Protein AF-W2R0C9-F1 (afdb_monomer)

Sequence (127 aa):
MIVKNVAAPPKCVVCLKVITGVVLEGPQCSHTVDYECLVTYNAQYLRNIRSRDLQCPACSQPFPVPDELTFSDEENDEGSEENAFEYEEPDEESESEDTQDDGDNSVDEYHASDFNSSTDSDEDYAP

Nearest PDB structures (foldseek):
  6lqf-assembly1_A  TM=7.747E-01  e=9.455E-01  Arabidopsis thaliana
  2yu4-assembly1_A  TM=5.667E-01  e=4.870E-01  Homo sapiens
  9esi-assembly1_U  TM=4.694E-01  e=1.607E+00  Schizosaccharomyces pombe
  8ssr-assembly1_A  TM=2.522E-01  e=1.408E+00  Homo sapiens

Secondary structure (DSSP, 8-state):
---PPPPPPPB-TTT-SBP-S-EEEETTEEEEEEHHHHHHHIIIII---SGGG-B-TTT--B-PPPGGGS-------------S---------------------------GGGG------------

Radius of gyration: 30.1 Å; Cα contacts (8 Å, |Δi|>4): 108; chains: 1; bounding box: 79×65×61 Å

InterPro domains:
  IPR001841 Zinc finger, RING-type [PS50089] (12-60)
  IPR013083 Zinc finger, RING/FYVE/PHD-type [G3DSA:3.30.40.10] (4-116)

pLDDT: mean 70.21, std 16.83, range [39.56, 91.25]

Mean predicted aligned error: 19.82 Å

Structure (mmCIF, N/CA/C/O backbone):
data_AF-W2R0C9-F1
#
_entry.id   AF-W2R0C9-F1
#
loop_
_atom_site.group_PDB
_atom_site.id
_atom_site.type_symbol
_atom_site.label_atom_id
_atom_site.label_alt_id
_atom_site.label_comp_id
_atom_site.label_asym_id
_atom_site.label_entity_id
_atom_site.label_seq_id
_atom_site.pdbx_PDB_ins_code
_atom_site.Cartn_x
_atom_site.Cartn_y
_atom_site.Cartn_z
_atom_site.occupancy
_atom_site.B_iso_or_equiv
_atom_site.auth_seq_id
_atom_site.auth_comp_id
_atom_site.auth_asym_id
_atom_site.auth_atom_id
_atom_site.pdbx_PDB_model_num
ATOM 1 N N . MET A 1 1 ? -29.784 0.416 26.731 1.00 44.97 1 MET A N 1
ATOM 2 C CA . MET A 1 1 ? -28.431 0.653 26.184 1.00 44.97 1 MET A CA 1
ATOM 3 C C . MET A 1 1 ? -28.446 0.186 24.741 1.00 44.97 1 MET A C 1
ATOM 5 O O . MET A 1 1 ? -28.817 -0.956 24.512 1.00 44.97 1 MET A O 1
ATOM 9 N N . ILE A 1 2 ? -28.168 1.066 23.781 1.00 54.62 2 ILE A N 1
ATOM 10 C CA . ILE A 1 2 ? -28.160 0.706 22.358 1.00 54.62 2 ILE A CA 1
ATOM 11 C C . ILE A 1 2 ? -26.697 0.597 21.950 1.00 54.62 2 ILE A C 1
ATOM 13 O O . ILE A 1 2 ? -25.995 1.603 21.903 1.00 54.62 2 ILE A O 1
ATOM 17 N N . VAL A 1 3 ? -26.238 -0.626 21.708 1.00 65.81 3 VAL A N 1
ATOM 18 C CA . VAL A 1 3 ? -24.903 -0.882 21.166 1.00 65.81 3 VAL A CA 1
ATOM 19 C C . VAL A 1 3 ? -25.019 -0.765 19.652 1.00 65.81 3 VAL A C 1
ATOM 21 O O . VAL A 1 3 ? -25.718 -1.556 19.022 1.00 65.81 3 VAL A O 1
ATOM 24 N N . LYS A 1 4 ? -24.391 0.256 19.070 1.00 69.38 4 LYS A N 1
ATOM 25 C CA . LYS A 1 4 ? -24.248 0.380 17.616 1.00 69.38 4 LYS A CA 1
ATOM 26 C C . LYS A 1 4 ? -22.860 -0.111 17.240 1.00 69.38 4 LYS A C 1
ATOM 28 O O . LYS A 1 4 ? -21.881 0.311 17.848 1.00 69.38 4 LYS A O 1
ATOM 33 N N . ASN A 1 5 ? -22.792 -1.011 16.267 1.00 70.62 5 ASN A N 1
ATOM 34 C CA . ASN A 1 5 ? -21.520 -1.483 15.746 1.00 70.62 5 ASN A CA 1
ATOM 35 C C . ASN A 1 5 ? -20.938 -0.392 14.836 1.00 70.62 5 ASN A C 1
ATOM 37 O O . ASN A 1 5 ? -21.613 0.049 13.905 1.00 70.62 5 ASN A O 1
ATOM 41 N N . VAL A 1 6 ? -19.733 0.079 15.147 1.00 73.44 6 VAL A N 1
ATOM 42 C CA . VAL A 1 6 ? -19.000 1.046 14.323 1.00 73.44 6 VAL A CA 1
ATOM 43 C C . VAL A 1 6 ? -18.010 0.247 13.488 1.00 73.44 6 VAL A C 1
ATOM 45 O O . VAL A 1 6 ? -17.300 -0.599 14.032 1.00 73.44 6 VAL A O 1
ATOM 48 N N . ALA A 1 7 ? -17.985 0.479 12.175 1.00 76.44 7 ALA A N 1
ATOM 49 C CA . ALA A 1 7 ? -17.037 -0.194 11.296 1.00 76.44 7 ALA A CA 1
ATOM 50 C C . ALA A 1 7 ? -15.601 0.088 11.762 1.00 76.44 7 ALA A C 1
ATOM 52 O O . ALA A 1 7 ? -15.252 1.229 12.073 1.00 76.44 7 ALA A O 1
ATOM 53 N N . ALA A 1 8 ? -14.786 -0.965 11.846 1.00 77.62 8 ALA A N 1
ATOM 54 C CA . ALA A 1 8 ? -13.391 -0.825 12.231 1.00 77.62 8 ALA A CA 1
ATOM 55 C C . ALA A 1 8 ? -12.633 -0.008 11.166 1.00 77.62 8 ALA A C 1
ATOM 57 O O . ALA A 1 8 ? -12.898 -0.188 9.974 1.00 77.62 8 ALA A O 1
ATOM 58 N N . PRO A 1 9 ? -11.681 0.851 11.567 1.00 83.62 9 PRO A N 1
ATOM 59 C CA . PRO A 1 9 ? -10.845 1.576 10.620 1.00 83.62 9 PRO A CA 1
ATOM 60 C C . PRO A 1 9 ? -10.085 0.612 9.694 1.00 83.62 9 PRO A C 1
ATOM 62 O O . PRO A 1 9 ? -9.590 -0.417 10.177 1.00 83.62 9 PRO A O 1
ATOM 65 N N . PRO A 1 10 ? -9.953 0.931 8.394 1.00 86.06 10 PRO A N 1
ATOM 66 C CA . PRO A 1 10 ? -9.194 0.106 7.465 1.00 86.06 10 PRO A CA 1
ATOM 67 C C . PRO A 1 10 ? -7.715 0.061 7.866 1.00 86.06 10 PRO A C 1
ATOM 69 O O . PRO A 1 10 ? -7.140 1.040 8.351 1.00 86.06 10 PRO A O 1
ATOM 72 N N . LYS A 1 11 ? -7.094 -1.105 7.672 1.00 90.50 11 LYS A N 1
ATOM 73 C CA . LYS A 1 11 ? -5.676 -1.339 7.964 1.00 90.50 11 LYS A CA 1
ATOM 74 C C . LYS A 1 11 ? -4.912 -1.572 6.670 1.00 90.50 11 LYS A C 1
ATOM 76 O O . LYS A 1 11 ? -5.405 -2.250 5.773 1.00 90.50 11 LYS A O 1
ATOM 81 N N . CYS A 1 12 ? -3.702 -1.037 6.595 1.00 91.19 12 CYS A N 1
ATOM 82 C CA . CYS A 1 12 ? -2.815 -1.258 5.461 1.00 91.19 12 CYS A CA 1
ATOM 83 C C . CYS A 1 12 ? -2.286 -2.697 5.482 1.00 91.19 12 CYS A C 1
ATOM 85 O O . CYS A 1 12 ? -1.766 -3.150 6.501 1.00 91.19 12 CYS A O 1
ATOM 87 N N . VAL A 1 13 ? -2.365 -3.408 4.355 1.00 90.38 13 VAL A N 1
ATOM 88 C CA . VAL A 1 13 ? -1.858 -4.790 4.244 1.00 90.38 13 VAL A CA 1
ATOM 89 C C . VAL A 1 13 ? -0.329 -4.899 4.357 1.00 90.38 13 VAL A C 1
ATOM 91 O O . VAL A 1 13 ? 0.181 -5.959 4.698 1.00 90.38 13 VAL A O 1
ATOM 94 N N . VAL A 1 14 ? 0.402 -3.806 4.104 1.00 89.44 14 VAL A N 1
ATOM 95 C CA . VAL A 1 14 ? 1.875 -3.778 4.141 1.00 89.44 14 VAL A CA 1
ATOM 96 C C . VAL A 1 14 ? 2.388 -3.560 5.563 1.00 89.44 14 VAL A C 1
ATOM 98 O O . VAL A 1 14 ? 3.179 -4.351 6.065 1.00 89.44 14 VAL A O 1
ATOM 101 N N . CYS A 1 15 ? 1.936 -2.495 6.233 1.00 90.31 15 CYS A N 1
ATOM 102 C CA . CYS A 1 15 ? 2.439 -2.120 7.558 1.00 90.31 15 CYS A CA 1
ATOM 103 C C . CYS A 1 15 ? 1.544 -2.580 8.721 1.00 90.31 15 CYS A C 1
ATOM 105 O O . CYS A 1 15 ? 1.916 -2.398 9.879 1.00 90.31 15 CYS A O 1
ATOM 107 N N . LEU A 1 16 ? 0.364 -3.150 8.433 1.00 90.31 16 LEU A N 1
ATOM 108 C CA . LEU A 1 16 ? -0.644 -3.634 9.394 1.00 90.31 16 LEU A CA 1
ATOM 109 C C . LEU A 1 16 ? -1.175 -2.573 10.377 1.00 90.31 16 LEU A C 1
ATOM 111 O O . LEU A 1 16 ? -1.922 -2.893 11.309 1.00 90.31 16 LEU A O 1
ATOM 115 N N . LYS A 1 17 ? -0.831 -1.303 10.155 1.00 91.19 17 LYS A N 1
ATOM 116 C CA . LYS A 1 17 ? -1.323 -0.152 10.915 1.00 91.19 17 LYS A CA 1
ATOM 117 C C . LYS A 1 17 ? -2.634 0.360 10.322 1.00 91.19 17 LYS A C 1
ATOM 119 O O . LYS A 1 17 ? -2.954 0.105 9.161 1.00 91.19 17 LYS A O 1
ATOM 124 N N . VAL A 1 18 ? -3.402 1.067 11.150 1.00 89.88 18 VAL A N 1
ATOM 125 C CA . VAL A 1 18 ? -4.597 1.795 10.704 1.00 89.88 18 VAL A CA 1
ATOM 126 C C . VAL A 1 18 ? -4.166 2.905 9.751 1.00 89.88 18 VAL A C 1
ATOM 128 O O . VAL A 1 18 ? -3.207 3.616 10.044 1.00 89.88 18 VAL A O 1
ATOM 131 N N . ILE A 1 19 ? -4.865 3.038 8.627 1.00 87.44 19 ILE A N 1
ATOM 132 C CA . ILE A 1 19 ? -4.595 4.081 7.636 1.00 87.44 19 ILE A CA 1
ATOM 133 C C . ILE A 1 19 ? -5.172 5.397 8.161 1.00 87.44 19 ILE A C 1
ATOM 135 O O . ILE A 1 19 ? -6.364 5.474 8.461 1.00 87.44 19 ILE A O 1
ATOM 139 N N . THR A 1 20 ? -4.330 6.418 8.303 1.00 83.50 20 THR A N 1
ATOM 140 C CA . THR A 1 20 ? -4.726 7.753 8.789 1.00 83.50 20 THR A CA 1
ATOM 141 C C . THR A 1 20 ? -4.867 8.786 7.673 1.00 83.50 20 THR A C 1
ATOM 143 O O . THR A 1 20 ? -5.354 9.883 7.933 1.00 83.50 20 THR A O 1
ATOM 146 N N . GLY A 1 21 ? -4.433 8.451 6.456 1.00 79.88 21 GLY A N 1
ATOM 147 C CA . GLY A 1 21 ? -4.473 9.317 5.280 1.00 79.88 21 GLY A CA 1
ATOM 148 C C . GLY A 1 21 ? -5.375 8.767 4.177 1.00 79.88 21 GLY A C 1
ATOM 149 O O . GLY A 1 21 ? -6.508 8.350 4.424 1.00 79.88 21 GLY A O 1
ATOM 150 N N . VAL A 1 22 ? -4.859 8.773 2.948 1.00 80.81 22 VAL A N 1
ATOM 151 C CA . VAL A 1 22 ? -5.575 8.286 1.765 1.00 80.81 22 VAL A CA 1
ATOM 152 C C . VAL A 1 22 ? -5.643 6.761 1.790 1.00 80.81 22 VAL A C 1
ATOM 154 O O . VAL A 1 22 ? -4.629 6.070 1.690 1.00 80.81 22 VAL A O 1
ATOM 157 N N . VAL A 1 23 ? -6.861 6.236 1.912 1.00 87.00 23 VAL A N 1
ATOM 158 C CA . VAL A 1 23 ? -7.122 4.800 1.801 1.00 87.00 23 VAL A CA 1
ATOM 159 C C . VAL A 1 23 ? -7.260 4.453 0.333 1.00 87.00 23 VAL A C 1
ATOM 161 O O . VAL A 1 23 ? -8.155 4.954 -0.346 1.00 87.00 23 VAL A O 1
ATOM 164 N N . LEU A 1 24 ? -6.405 3.553 -0.134 1.00 86.75 24 LEU A N 1
ATOM 165 C CA . LEU A 1 24 ? -6.525 2.988 -1.461 1.00 86.75 24 LEU A CA 1
ATOM 166 C C . LEU A 1 24 ? -7.105 1.584 -1.371 1.00 86.75 24 LEU A C 1
ATOM 168 O O . LEU A 1 24 ? -6.569 0.727 -0.665 1.00 86.75 24 LEU A O 1
ATOM 172 N N . GLU A 1 25 ? -8.176 1.339 -2.116 1.00 88.44 25 GLU A N 1
ATOM 173 C CA . GLU A 1 25 ? -8.775 0.017 -2.276 1.00 88.44 25 GLU A CA 1
ATOM 174 C C . GLU A 1 25 ? -8.523 -0.492 -3.694 1.00 88.44 25 GLU A C 1
ATOM 176 O O . GLU A 1 25 ? -8.686 0.239 -4.672 1.00 88.44 25 GLU A O 1
ATOM 181 N N . GLY A 1 26 ? -8.082 -1.744 -3.807 1.00 84.69 26 GLY A N 1
ATOM 182 C CA . GLY A 1 26 ? -7.762 -2.319 -5.105 1.00 84.69 26 GLY A CA 1
ATOM 183 C C . GLY A 1 26 ? -9.024 -2.548 -5.941 1.00 84.69 26 GLY A C 1
ATOM 184 O O . GLY A 1 26 ? -9.964 -3.185 -5.471 1.00 84.69 26 GLY A O 1
ATOM 185 N N . PRO A 1 27 ? -9.056 -2.147 -7.221 1.00 83.44 27 PRO A N 1
ATOM 186 C CA . PRO A 1 27 ? -10.230 -2.390 -8.061 1.00 83.44 27 PRO A CA 1
ATOM 187 C C . PRO A 1 27 ? -10.450 -3.883 -8.340 1.00 83.44 27 PRO A C 1
ATOM 189 O O . PRO A 1 27 ? -11.574 -4.315 -8.573 1.00 83.44 27 PRO A O 1
ATOM 192 N N . GLN A 1 28 ? -9.371 -4.672 -8.318 1.00 84.88 28 GLN A N 1
ATOM 193 C CA . GLN A 1 28 ? -9.378 -6.119 -8.566 1.00 84.88 28 GLN A CA 1
ATOM 194 C C . GLN A 1 28 ? -9.157 -6.941 -7.289 1.00 84.88 28 GLN A C 1
ATOM 196 O O . GLN A 1 28 ? -9.093 -8.170 -7.335 1.00 84.88 28 GLN A O 1
ATOM 201 N N . CYS A 1 29 ? -9.009 -6.282 -6.137 1.00 85.25 29 CYS A N 1
ATOM 202 C CA . CYS A 1 29 ? -8.818 -6.950 -4.860 1.00 85.25 29 CYS A CA 1
ATOM 203 C C . CYS A 1 29 ? -9.355 -6.097 -3.710 1.00 85.25 29 CYS A C 1
ATOM 205 O O . CYS A 1 29 ? -9.001 -4.933 -3.594 1.00 85.25 29 CYS A O 1
ATOM 207 N N . SER A 1 30 ? -10.099 -6.694 -2.779 1.00 87.38 30 SER A N 1
ATOM 208 C CA . SER A 1 30 ? -10.629 -6.011 -1.58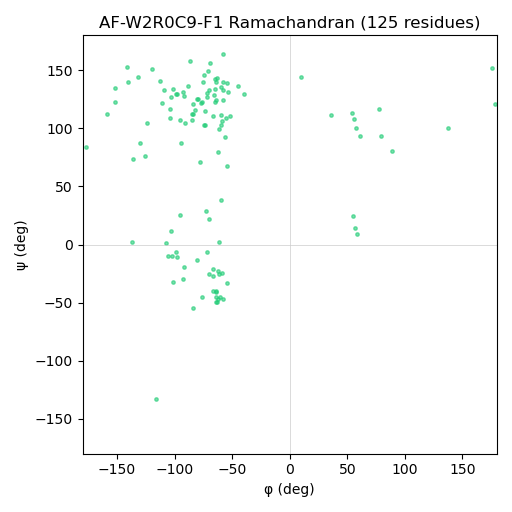6 1.00 87.38 30 SER A CA 1
ATOM 209 C C . SER A 1 30 ? -9.555 -5.685 -0.529 1.00 87.38 30 SER A C 1
ATOM 211 O O . SER A 1 30 ? -9.821 -5.717 0.673 1.00 87.38 30 SER A O 1
ATOM 213 N N . HIS A 1 31 ? -8.306 -5.476 -0.949 1.00 89.62 31 HIS A N 1
ATOM 214 C CA . HIS A 1 31 ? -7.197 -5.125 -0.076 1.00 89.62 31 HIS A CA 1
ATOM 215 C C . HIS A 1 31 ? -7.082 -3.612 0.014 1.00 89.62 31 HIS A C 1
ATOM 217 O O . HIS A 1 31 ? -6.961 -2.927 -1.003 1.00 89.62 31 HIS A O 1
ATOM 223 N N . THR A 1 32 ? -7.058 -3.120 1.248 1.00 89.75 32 THR A N 1
ATOM 224 C CA . THR A 1 32 ? -6.780 -1.722 1.548 1.00 89.75 32 THR A CA 1
ATOM 225 C C . THR A 1 32 ? -5.296 -1.525 1.808 1.00 89.75 32 THR A C 1
ATOM 227 O O . THR A 1 32 ? -4.674 -2.254 2.593 1.00 89.75 32 THR A O 1
ATOM 230 N N . VAL A 1 33 ? -4.720 -0.524 1.159 1.00 89.88 33 VAL A N 1
ATOM 231 C CA . VAL A 1 33 ? -3.310 -0.166 1.295 1.00 89.88 33 VAL A CA 1
ATOM 232 C C . VAL A 1 33 ? -3.213 1.337 1.508 1.00 89.88 33 VAL A C 1
ATOM 234 O O . VAL A 1 33 ? -4.008 2.110 0.979 1.00 89.88 33 VAL A O 1
ATOM 237 N N . ASP A 1 34 ? -2.254 1.738 2.328 1.00 90.19 34 ASP A N 1
ATOM 238 C CA . ASP A 1 34 ? -1.854 3.135 2.439 1.00 90.19 34 ASP A CA 1
ATOM 239 C C . ASP A 1 34 ? -1.023 3.537 1.207 1.00 90.19 34 ASP A C 1
ATOM 241 O O . ASP A 1 34 ? -0.205 2.738 0.740 1.00 90.19 34 ASP A O 1
ATOM 245 N N . TYR A 1 35 ? -1.231 4.743 0.672 1.00 87.56 35 TYR A N 1
ATOM 246 C CA . TYR A 1 35 ? -0.548 5.201 -0.546 1.00 87.56 35 TYR A CA 1
ATOM 247 C C . TYR A 1 35 ? 0.980 5.180 -0.419 1.00 87.56 35 TYR 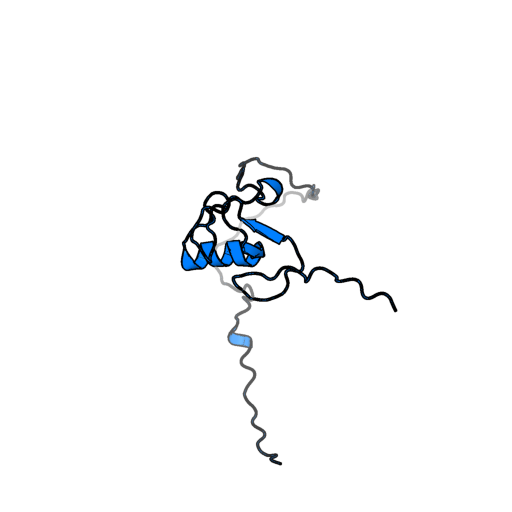A C 1
ATOM 249 O O . TYR A 1 35 ? 1.651 4.614 -1.283 1.00 87.56 35 TYR A O 1
ATOM 257 N N . GLU A 1 36 ? 1.539 5.704 0.673 1.00 88.12 36 GLU A N 1
ATOM 258 C CA . GLU A 1 36 ? 2.994 5.747 0.865 1.00 88.12 36 GLU A CA 1
ATOM 259 C C . GLU A 1 36 ? 3.573 4.337 0.958 1.00 88.12 36 GLU A C 1
ATOM 261 O O . GLU A 1 36 ? 4.616 4.032 0.372 1.00 88.12 36 GLU A O 1
ATOM 266 N N . CYS A 1 37 ? 2.863 3.443 1.650 1.00 90.44 37 CYS A N 1
ATOM 267 C CA . CYS A 1 37 ? 3.246 2.039 1.742 1.00 90.44 37 CYS A CA 1
ATOM 268 C C . CYS A 1 37 ? 3.201 1.345 0.375 1.00 90.44 37 CYS A C 1
ATOM 270 O O . CYS A 1 37 ? 4.090 0.550 0.070 1.00 90.44 37 CYS A O 1
ATOM 272 N N . LEU A 1 38 ? 2.182 1.628 -0.442 1.00 89.62 38 LEU A N 1
ATOM 273 C CA . LEU A 1 38 ? 2.033 1.057 -1.779 1.00 89.62 38 LEU A CA 1
ATOM 274 C C . LEU A 1 38 ? 3.182 1.495 -2.693 1.00 89.62 38 LEU A C 1
ATOM 276 O O . LEU A 1 38 ? 3.816 0.639 -3.314 1.00 89.62 38 LEU A O 1
ATOM 280 N N . VAL A 1 39 ? 3.469 2.797 -2.745 1.00 88.38 39 VAL A N 1
ATOM 281 C CA . VAL A 1 39 ? 4.545 3.372 -3.567 1.00 88.38 39 VAL A CA 1
ATOM 282 C C . VAL A 1 39 ? 5.902 2.850 -3.110 1.00 88.38 39 VAL A C 1
ATOM 284 O O . VAL A 1 39 ? 6.665 2.328 -3.919 1.00 88.38 39 VAL A O 1
ATOM 287 N N . THR A 1 40 ? 6.178 2.899 -1.805 1.00 90.56 40 THR A N 1
ATOM 288 C CA . THR A 1 40 ? 7.454 2.441 -1.237 1.00 90.56 40 THR A CA 1
ATOM 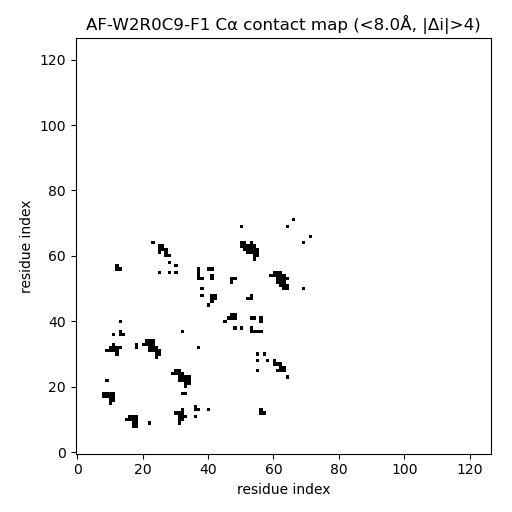289 C C . THR A 1 40 ? 7.684 0.957 -1.511 1.00 90.56 40 THR A C 1
ATOM 291 O O . THR A 1 40 ? 8.769 0.568 -1.940 1.00 90.56 40 THR A O 1
ATOM 294 N N . TYR A 1 41 ? 6.659 0.121 -1.318 1.00 91.25 41 TYR A N 1
ATOM 295 C CA . TYR A 1 41 ? 6.757 -1.311 -1.586 1.00 91.25 41 TYR A CA 1
ATOM 296 C C . TYR A 1 41 ? 7.034 -1.591 -3.069 1.00 91.25 41 TYR A C 1
ATOM 298 O O . TYR A 1 41 ? 7.928 -2.370 -3.401 1.00 91.25 41 TYR A O 1
ATOM 306 N N . ASN A 1 42 ? 6.299 -0.942 -3.973 1.00 90.88 42 ASN A N 1
ATOM 307 C CA . ASN A 1 42 ? 6.476 -1.137 -5.410 1.00 90.88 42 ASN A CA 1
ATOM 308 C C . ASN A 1 42 ? 7.838 -0.631 -5.899 1.00 90.88 42 ASN A C 1
ATOM 310 O O . ASN A 1 42 ? 8.494 -1.326 -6.675 1.00 90.88 42 ASN A O 1
ATOM 314 N N . ALA A 1 43 ? 8.310 0.511 -5.402 1.00 89.75 43 ALA A N 1
ATOM 315 C CA . ALA A 1 43 ? 9.625 1.040 -5.740 1.00 89.75 43 ALA A CA 1
ATOM 316 C C . ALA A 1 43 ? 10.755 0.117 -5.254 1.00 89.75 43 ALA A C 1
ATOM 318 O O . ALA A 1 43 ? 11.673 -0.192 -6.015 1.00 89.75 43 ALA A O 1
ATOM 319 N N . GLN A 1 44 ? 10.677 -0.373 -4.012 1.00 90.50 44 GLN A N 1
ATOM 320 C CA . GLN A 1 44 ? 11.737 -1.187 -3.409 1.00 90.50 44 GLN A CA 1
ATOM 321 C C . GLN A 1 44 ? 11.765 -2.628 -3.928 1.00 90.50 44 GLN A C 1
ATOM 323 O O . GLN A 1 44 ? 12.838 -3.150 -4.233 1.00 90.50 44 GLN A O 1
ATOM 328 N N . TYR A 1 45 ? 10.604 -3.280 -4.022 1.00 88.50 45 TYR A N 1
ATOM 329 C CA . TYR A 1 45 ? 10.525 -4.719 -4.295 1.00 88.50 45 TYR A CA 1
ATOM 330 C C . TYR A 1 45 ? 10.189 -5.048 -5.750 1.00 88.50 45 TYR A C 1
ATOM 332 O O . TYR A 1 45 ? 10.666 -6.058 -6.264 1.00 88.50 45 TYR A O 1
ATOM 340 N N . LEU A 1 46 ? 9.402 -4.205 -6.424 1.00 86.38 46 LEU A N 1
ATOM 341 C CA . LEU A 1 46 ? 8.962 -4.433 -7.807 1.00 86.38 46 LEU A CA 1
ATOM 342 C C . LEU A 1 46 ? 9.692 -3.540 -8.820 1.00 86.38 46 LEU A C 1
ATOM 344 O O . LEU A 1 46 ? 9.589 -3.780 -10.018 1.00 86.38 46 LEU A O 1
ATOM 348 N N . ARG A 1 47 ? 10.463 -2.547 -8.348 1.00 85.25 47 ARG A N 1
ATOM 349 C CA . ARG A 1 47 ? 11.112 -1.504 -9.165 1.00 85.25 47 ARG A CA 1
ATOM 350 C C . ARG A 1 47 ? 10.130 -0.741 -10.063 1.00 85.25 47 ARG A C 1
ATOM 352 O O . ARG A 1 47 ? 10.532 -0.155 -11.066 1.00 85.25 47 ARG A O 1
ATOM 359 N N . ASN A 1 48 ? 8.855 -0.716 -9.675 1.00 83.31 48 ASN A N 1
ATOM 360 C CA . ASN A 1 48 ? 7.819 0.049 -10.351 1.00 83.31 48 ASN A CA 1
ATOM 361 C C . ASN A 1 48 ? 7.741 1.428 -9.705 1.00 83.31 48 ASN A C 1
ATOM 363 O O . ASN A 1 48 ? 7.232 1.578 -8.598 1.00 83.31 48 ASN A O 1
ATOM 367 N N . ILE A 1 49 ? 8.275 2.420 -10.412 1.00 77.69 49 ILE A N 1
ATOM 368 C CA . ILE A 1 49 ? 8.238 3.833 -10.009 1.00 77.69 49 ILE A CA 1
ATOM 369 C C . ILE A 1 49 ? 7.027 4.572 -10.583 1.00 77.69 49 ILE A C 1
ATOM 371 O O . ILE A 1 49 ? 6.632 5.610 -10.070 1.00 77.69 49 ILE A O 1
ATOM 375 N N . ARG A 1 50 ? 6.419 4.029 -11.643 1.00 80.94 50 ARG A N 1
ATOM 376 C CA . ARG A 1 50 ? 5.250 4.627 -12.283 1.00 80.94 50 ARG A CA 1
ATOM 377 C C . ARG A 1 50 ? 4.000 4.277 -11.499 1.00 80.94 50 ARG A C 1
ATOM 379 O O . ARG A 1 50 ? 3.679 3.102 -11.326 1.00 80.94 50 ARG A O 1
ATOM 386 N N . SER A 1 51 ? 3.258 5.303 -11.108 1.00 76.69 51 SER A N 1
ATOM 387 C CA . SER A 1 51 ? 1.975 5.190 -10.411 1.00 76.69 51 SER A CA 1
ATOM 388 C C . SER A 1 51 ? 0.947 4.312 -11.142 1.00 76.69 51 SER A C 1
ATOM 390 O O . SER A 1 51 ? 0.168 3.603 -10.509 1.00 76.69 51 SER A O 1
ATOM 392 N N . ARG A 1 52 ? 0.976 4.311 -12.480 1.00 78.19 52 ARG A N 1
ATOM 393 C CA . ARG A 1 52 ? 0.095 3.501 -13.341 1.00 78.19 52 ARG A CA 1
ATOM 394 C C . ARG A 1 52 ? 0.398 2.003 -13.308 1.00 78.19 52 ARG A C 1
ATOM 396 O O . ARG A 1 52 ? -0.497 1.201 -13.558 1.00 78.19 52 ARG A O 1
ATOM 403 N N . ASP A 1 53 ? 1.635 1.641 -12.980 1.00 83.88 53 ASP A N 1
ATOM 404 C CA . ASP A 1 53 ? 2.132 0.262 -12.981 1.00 83.88 53 ASP A CA 1
ATOM 405 C C . ASP A 1 53 ? 2.218 -0.327 -11.560 1.00 83.88 53 ASP A C 1
ATOM 407 O O . ASP A 1 53 ? 2.819 -1.386 -11.344 1.00 83.88 53 ASP A O 1
ATOM 411 N N . LEU A 1 54 ? 1.636 0.353 -10.566 1.00 87.38 54 LEU A N 1
ATOM 412 C CA . LEU A 1 54 ? 1.605 -0.130 -9.190 1.00 87.38 54 LEU A CA 1
ATOM 413 C C . LEU A 1 54 ? 0.794 -1.427 -9.097 1.00 87.38 54 LEU A C 1
ATOM 415 O O . LEU A 1 54 ? -0.248 -1.598 -9.730 1.00 87.38 54 LEU A O 1
ATOM 419 N N . GLN A 1 55 ? 1.284 -2.360 -8.287 1.00 91.12 55 GLN A N 1
ATOM 420 C CA . GLN A 1 55 ? 0.646 -3.645 -8.031 1.00 91.12 55 GLN A CA 1
ATOM 421 C C . GLN A 1 55 ? 0.316 -3.799 -6.554 1.00 91.12 55 GLN A C 1
ATOM 423 O O . GLN A 1 55 ? 1.008 -3.284 -5.670 1.00 91.12 55 GLN A O 1
ATOM 428 N N . CYS A 1 56 ? -0.741 -4.561 -6.284 1.00 90.44 56 CYS A N 1
ATOM 429 C CA . 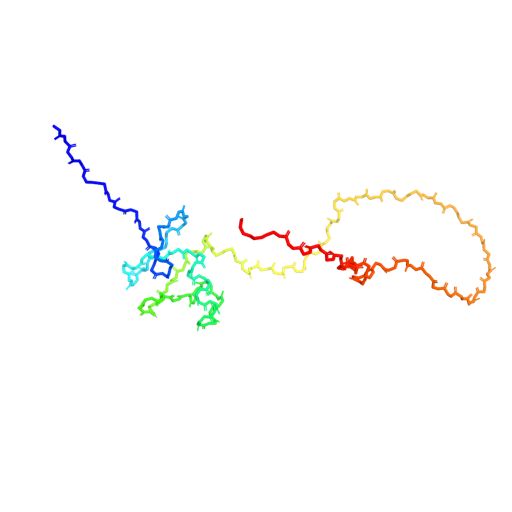CYS A 1 56 ? -1.124 -4.917 -4.932 1.00 90.44 56 CYS A CA 1
ATOM 430 C C . CYS A 1 56 ? -0.029 -5.785 -4.279 1.00 90.44 56 CYS A C 1
ATOM 432 O O . CYS A 1 56 ? 0.246 -6.878 -4.781 1.00 90.44 56 CYS A O 1
ATOM 434 N N . PRO A 1 57 ? 0.511 -5.399 -3.111 1.00 88.50 57 PRO A N 1
ATOM 435 C CA . PRO A 1 57 ? 1.531 -6.181 -2.406 1.00 88.50 57 PRO A CA 1
ATOM 436 C C . PRO A 1 57 ? 1.066 -7.579 -1.964 1.00 88.50 57 PRO A C 1
ATOM 438 O O . PRO A 1 57 ? 1.887 -8.459 -1.736 1.00 88.50 57 PRO A O 1
ATOM 441 N N . ALA A 1 58 ? -0.247 -7.793 -1.825 1.00 88.62 58 ALA A N 1
ATOM 442 C CA . ALA A 1 58 ? -0.808 -9.046 -1.318 1.00 88.62 58 ALA A CA 1
ATOM 443 C 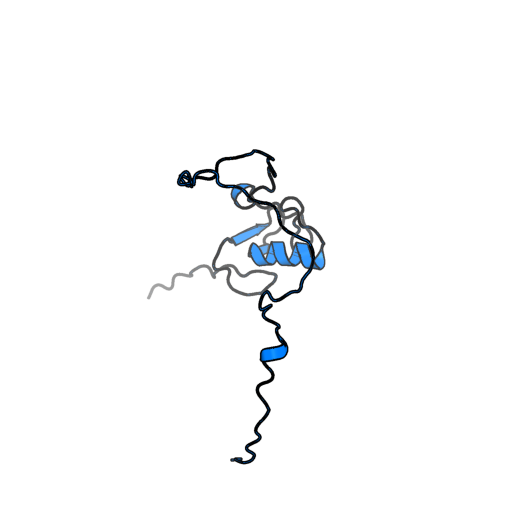C . ALA A 1 58 ? -1.167 -10.063 -2.412 1.00 88.62 58 ALA A C 1
ATOM 445 O O . ALA A 1 58 ? -1.159 -11.264 -2.159 1.00 88.62 58 ALA A O 1
ATOM 446 N N . CYS A 1 59 ? -1.530 -9.598 -3.611 1.00 90.06 59 CYS A N 1
ATOM 447 C CA . CYS A 1 59 ? -2.052 -10.469 -4.672 1.00 90.06 59 CYS A CA 1
ATOM 448 C C . CYS A 1 59 ? -1.486 -10.183 -6.067 1.00 90.06 59 CYS A C 1
ATOM 450 O O . CYS A 1 59 ? -1.919 -10.817 -7.028 1.00 90.06 59 CYS A O 1
ATOM 452 N N . SER A 1 60 ? -0.556 -9.229 -6.187 1.00 88.75 60 SER A N 1
ATOM 453 C CA . SER A 1 60 ? 0.119 -8.835 -7.434 1.00 88.75 60 SER A CA 1
ATOM 454 C C . SER A 1 60 ? -0.817 -8.407 -8.573 1.00 88.75 60 SER A C 1
ATOM 456 O O . SER A 1 60 ? -0.396 -8.294 -9.720 1.00 88.75 60 SER A O 1
ATOM 458 N N . GLN A 1 61 ? -2.092 -8.152 -8.272 1.00 89.00 61 GLN A N 1
ATOM 459 C CA . GLN A 1 61 ? -3.039 -7.582 -9.224 1.00 89.00 61 GLN A CA 1
ATOM 460 C C . GLN A 1 61 ? -2.702 -6.108 -9.485 1.00 89.00 61 GLN A C 1
ATOM 462 O O . GLN A 1 61 ? -2.212 -5.434 -8.570 1.00 89.00 61 GLN A O 1
ATOM 467 N N . PRO A 1 62 ? -2.978 -5.593 -10.696 1.00 87.19 62 PRO A N 1
ATOM 468 C CA . PRO A 1 62 ? -2.766 -4.189 -11.009 1.00 87.19 62 PRO A CA 1
ATOM 469 C C . PRO A 1 62 ? -3.595 -3.307 -10.075 1.00 87.19 62 PRO A C 1
ATOM 471 O O . PRO A 1 62 ? -4.772 -3.567 -9.809 1.00 87.19 62 PRO A O 1
ATOM 474 N N . PHE A 1 63 ? -2.948 -2.266 -9.574 1.00 88.00 63 PHE A N 1
ATOM 475 C CA . PHE A 1 63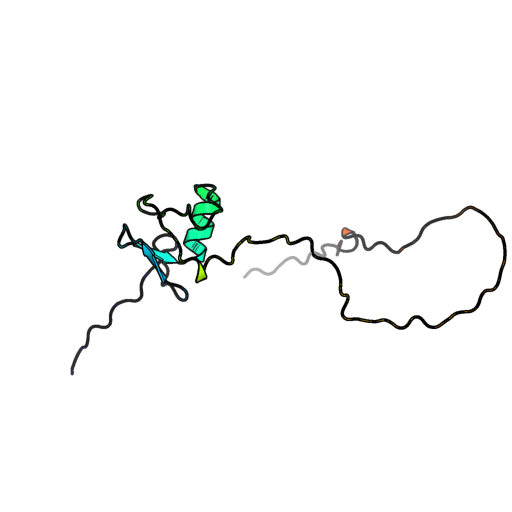 ? -3.476 -1.337 -8.593 1.00 88.00 63 PHE A CA 1
ATOM 476 C C . PHE A 1 63 ? -3.348 0.087 -9.158 1.00 88.00 63 PHE A C 1
ATOM 478 O O . PHE A 1 63 ? -2.435 0.820 -8.781 1.00 88.00 63 PHE A O 1
ATOM 485 N N . PRO A 1 64 ? -4.222 0.478 -10.104 1.00 79.00 64 PRO A N 1
ATOM 486 C CA . PRO A 1 64 ? -4.201 1.822 -10.662 1.00 79.00 64 PRO A CA 1
ATOM 487 C C . PRO A 1 64 ? -4.553 2.833 -9.569 1.00 79.00 64 PRO A C 1
ATOM 489 O O . PRO A 1 64 ? -5.607 2.740 -8.937 1.00 79.00 64 PRO A O 1
ATOM 492 N N . VAL A 1 65 ? -3.657 3.788 -9.343 1.00 79.56 65 VAL A N 1
ATOM 493 C CA . VAL A 1 65 ? -3.901 4.924 -8.452 1.00 79.56 65 VAL A CA 1
ATOM 494 C C . VAL A 1 65 ? -4.552 6.050 -9.273 1.00 79.56 65 VAL A C 1
ATOM 496 O O . VAL A 1 65 ? -4.121 6.265 -10.406 1.00 79.56 65 VAL A O 1
ATOM 499 N N . PRO A 1 66 ? -5.594 6.737 -8.756 1.00 78.00 66 PRO A N 1
ATOM 500 C CA . PRO A 1 66 ? -6.229 7.863 -9.442 1.00 78.00 66 PRO A CA 1
ATOM 501 C C . PRO A 1 66 ? -5.217 8.938 -9.833 1.00 78.00 66 PRO A C 1
ATOM 503 O O . PRO A 1 66 ? -4.365 9.276 -9.009 1.00 78.00 66 PRO A O 1
ATOM 506 N N . ASP A 1 67 ? -5.358 9.513 -11.034 1.00 72.06 67 ASP A N 1
ATOM 507 C CA . ASP A 1 67 ? -4.408 10.517 -11.534 1.00 72.06 67 ASP A CA 1
ATOM 508 C C . ASP A 1 67 ? -4.318 11.749 -10.595 1.00 72.06 67 ASP A C 1
ATOM 510 O O . ASP A 1 67 ? -3.276 12.379 -10.498 1.00 72.06 67 ASP A O 1
ATOM 514 N N . GLU A 1 68 ? -5.358 12.043 -9.802 1.00 73.88 68 GLU A N 1
ATOM 515 C CA . GLU A 1 68 ? -5.360 13.125 -8.793 1.00 73.88 68 GLU A CA 1
ATOM 516 C C . GLU A 1 68 ? -4.307 12.958 -7.685 1.00 73.88 68 GLU A C 1
ATOM 518 O O . GLU A 1 68 ? -3.905 13.929 -7.046 1.00 73.88 68 GLU A O 1
ATOM 523 N N . LEU A 1 69 ? -3.884 11.721 -7.423 1.00 71.12 69 LEU A N 1
ATOM 524 C CA . LEU A 1 69 ? -2.844 11.397 -6.444 1.00 71.12 69 LEU A CA 1
ATOM 525 C C . LEU A 1 69 ? -1.483 11.197 -7.110 1.00 71.12 69 LEU A C 1
ATOM 527 O O . LEU A 1 69 ? -0.461 11.104 -6.429 1.00 71.12 69 LEU A O 1
ATOM 531 N N . THR A 1 70 ? -1.470 11.114 -8.438 1.00 65.56 70 THR A N 1
ATOM 532 C CA . THR A 1 70 ? -0.260 11.073 -9.239 1.00 65.56 70 THR A CA 1
ATOM 533 C C . THR A 1 70 ? 0.016 12.501 -9.667 1.00 65.56 70 THR A C 1
ATOM 535 O O . THR A 1 70 ? -0.448 12.948 -10.707 1.00 65.56 70 THR A O 1
ATOM 538 N N . PHE A 1 71 ? 0.730 13.250 -8.833 1.00 60.88 71 PHE A N 1
ATOM 539 C CA . PHE A 1 71 ? 1.280 14.528 -9.268 1.00 60.88 71 PHE A CA 1
ATOM 540 C C . PHE A 1 71 ? 2.198 14.215 -10.445 1.00 60.88 71 PHE A C 1
ATOM 542 O O . PHE A 1 71 ? 3.243 13.593 -10.259 1.00 60.88 71 PHE A O 1
ATOM 549 N N . SER A 1 72 ? 1.711 14.480 -11.654 1.00 55.62 72 SER A N 1
ATOM 550 C CA . SER A 1 72 ? 2.354 14.062 -12.883 1.00 55.62 72 SER A CA 1
ATOM 551 C C . SER A 1 72 ? 3.812 14.522 -12.907 1.00 55.62 72 SER A C 1
ATOM 553 O O . SER A 1 72 ? 4.091 15.705 -12.739 1.00 55.62 72 SER A O 1
ATOM 555 N N . ASP A 1 73 ? 4.714 13.593 -13.230 1.00 55.62 73 ASP A N 1
ATOM 556 C CA . ASP A 1 73 ? 5.989 13.807 -13.939 1.00 55.62 73 ASP A CA 1
ATOM 557 C C . ASP A 1 73 ? 5.747 14.427 -15.343 1.00 55.62 73 ASP A C 1
ATOM 559 O O . ASP A 1 73 ? 6.356 14.039 -16.342 1.00 55.62 73 ASP A O 1
ATOM 563 N N . GLU A 1 74 ? 4.786 15.340 -15.462 1.00 59.66 74 GLU A N 1
ATOM 564 C CA . GLU A 1 74 ? 4.535 16.094 -16.676 1.00 59.66 74 GLU A CA 1
ATOM 565 C C . GLU A 1 74 ? 5.274 17.42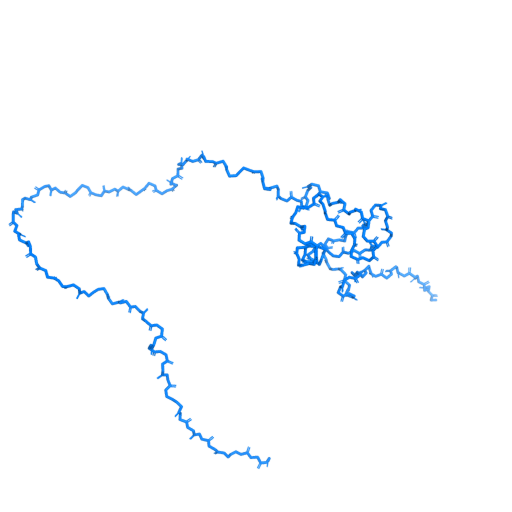0 -16.529 1.00 59.66 74 GLU A C 1
ATOM 567 O O . GLU A 1 74 ? 4.880 18.313 -15.786 1.00 59.66 74 GLU A O 1
ATOM 572 N N . GLU A 1 75 ? 6.352 17.477 -17.309 1.00 54.25 75 GLU A N 1
ATOM 573 C CA . GLU A 1 75 ? 7.010 18.679 -17.811 1.00 54.25 75 GLU A CA 1
ATOM 574 C C . GLU A 1 75 ? 8.085 19.244 -16.875 1.00 54.25 75 GLU A C 1
ATOM 576 O O . GLU A 1 75 ? 7.954 20.264 -16.207 1.00 54.25 75 GLU A O 1
ATOM 581 N N . ASN A 1 76 ? 9.257 18.610 -16.969 1.00 51.12 76 ASN A N 1
ATOM 582 C CA . ASN A 1 76 ? 10.503 19.349 -17.159 1.00 51.12 76 ASN A CA 1
ATOM 583 C C . ASN A 1 76 ? 10.345 20.244 -18.413 1.00 51.12 76 ASN A C 1
ATOM 585 O O . ASN A 1 76 ? 10.905 19.942 -19.466 1.00 51.12 76 ASN A O 1
ATOM 589 N N . ASP A 1 77 ? 9.475 21.255 -18.334 1.00 47.81 77 ASP A N 1
ATOM 590 C CA . ASP A 1 77 ? 9.370 22.329 -19.309 1.00 47.81 77 ASP A CA 1
ATOM 591 C C . ASP A 1 77 ? 10.583 23.218 -19.058 1.00 47.81 77 ASP A C 1
ATOM 593 O O . ASP A 1 77 ? 10.682 23.940 -18.062 1.00 47.81 77 ASP A O 1
ATOM 597 N N . GLU A 1 78 ? 11.571 23.071 -19.933 1.00 58.34 78 GLU A N 1
ATOM 598 C CA . GLU A 1 78 ? 12.637 24.043 -20.119 1.00 58.34 78 GLU A CA 1
ATOM 599 C C . GLU A 1 78 ? 11.998 25.356 -20.610 1.00 58.34 78 GLU A C 1
ATOM 601 O O . GLU A 1 78 ? 11.990 25.664 -21.798 1.00 58.34 78 GLU A O 1
ATOM 606 N N . GLY A 1 79 ? 11.427 26.112 -19.676 1.00 48.09 79 GLY A N 1
ATOM 607 C CA . GLY A 1 79 ? 10.861 27.444 -19.865 1.00 48.09 79 GLY A CA 1
ATOM 608 C C . GLY A 1 79 ? 11.304 28.321 -18.698 1.00 48.09 79 GLY A C 1
ATOM 609 O O . GLY A 1 79 ? 10.626 28.425 -17.685 1.00 48.09 79 GLY A O 1
ATOM 610 N N . SER A 1 80 ? 12.572 28.723 -18.691 1.00 54.12 80 SER A N 1
ATOM 611 C CA . SER A 1 80 ? 12.970 30.099 -19.007 1.00 54.12 80 SER A CA 1
ATOM 612 C C . SER A 1 80 ? 12.281 31.161 -18.128 1.00 54.12 80 SER A C 1
ATOM 614 O O . SER A 1 80 ? 11.130 31.513 -18.344 1.00 54.12 80 SER A O 1
ATOM 616 N N . GLU A 1 81 ? 13.097 31.726 -17.225 1.00 57.66 81 GLU A N 1
ATOM 617 C CA . GLU A 1 81 ? 13.187 33.166 -16.903 1.00 57.66 81 GLU A CA 1
ATOM 618 C C . GLU A 1 81 ? 11.909 33.882 -16.436 1.00 57.66 81 GLU A C 1
ATOM 620 O O . GLU A 1 81 ? 11.159 34.439 -17.223 1.00 57.66 81 GLU A O 1
ATOM 625 N N . GLU A 1 82 ? 11.802 34.064 -15.118 1.00 52.25 82 GLU A N 1
ATOM 626 C CA . GLU A 1 82 ? 11.922 35.414 -14.556 1.00 52.25 82 GLU A CA 1
ATOM 627 C C . GLU A 1 82 ? 12.291 35.349 -13.070 1.00 52.25 82 GLU A C 1
ATOM 629 O O . GLU A 1 82 ? 11.540 34.906 -12.200 1.00 52.25 82 GLU A O 1
ATOM 634 N N . ASN A 1 83 ? 13.511 35.793 -12.777 1.00 50.25 83 ASN A N 1
ATOM 635 C CA . ASN A 1 83 ? 13.910 36.169 -11.434 1.00 50.25 83 ASN A CA 1
ATOM 636 C C . ASN A 1 83 ? 12.972 37.292 -10.966 1.00 50.25 83 ASN A C 1
ATOM 638 O O . ASN A 1 83 ? 13.120 38.432 -11.389 1.00 50.25 83 ASN A O 1
ATOM 642 N N . ALA A 1 84 ? 12.039 36.991 -10.062 1.00 60.41 84 ALA A N 1
ATOM 643 C CA . ALA A 1 84 ? 11.147 37.970 -9.428 1.00 60.41 84 ALA A CA 1
ATOM 644 C C . ALA A 1 84 ? 11.860 38.915 -8.430 1.00 60.41 84 ALA A C 1
ATOM 646 O O . ALA A 1 84 ? 11.231 39.480 -7.537 1.00 60.41 84 ALA A O 1
ATOM 647 N N . PHE A 1 85 ? 13.176 39.082 -8.566 1.00 54.81 85 PHE A N 1
ATOM 648 C CA . PHE A 1 85 ? 13.971 40.047 -7.821 1.00 54.81 85 PHE A CA 1
ATOM 649 C C . PHE A 1 85 ? 14.824 40.825 -8.818 1.00 54.81 85 PHE A C 1
ATOM 651 O O . PHE A 1 85 ? 15.957 40.460 -9.120 1.00 54.81 85 PHE A O 1
ATOM 658 N N . GLU A 1 86 ? 14.232 41.890 -9.348 1.00 51.75 86 GLU A N 1
ATOM 659 C CA . GLU A 1 86 ? 14.947 42.992 -9.979 1.00 51.75 86 GLU A CA 1
ATOM 660 C C . GLU A 1 86 ? 15.844 43.628 -8.906 1.00 51.75 86 GLU A C 1
ATOM 662 O O . GLU A 1 86 ? 15.377 44.340 -8.018 1.00 51.75 86 GLU A O 1
ATOM 667 N N . TYR A 1 87 ? 17.128 43.273 -8.915 1.00 61.28 87 TYR A N 1
ATOM 668 C CA . TYR A 1 87 ? 18.152 44.021 -8.196 1.00 61.28 87 TYR A CA 1
ATOM 669 C C . TYR A 1 87 ? 18.583 45.170 -9.108 1.00 61.28 87 TYR A C 1
ATOM 671 O O . TYR A 1 87 ? 19.183 44.931 -10.154 1.00 61.28 87 TYR A O 1
ATOM 679 N N . GLU A 1 88 ? 18.269 46.406 -8.723 1.00 60.62 88 GLU A N 1
ATOM 680 C CA . GLU A 1 88 ? 18.900 47.587 -9.311 1.00 60.62 88 GLU A CA 1
ATOM 681 C C . GLU A 1 88 ? 20.386 47.584 -8.901 1.00 60.62 88 GLU A C 1
ATOM 683 O O . GLU A 1 88 ? 20.715 47.732 -7.720 1.00 60.62 88 GLU A O 1
ATOM 688 N N . GLU A 1 89 ? 21.285 47.357 -9.863 1.00 61.75 89 GLU A N 1
ATOM 689 C CA . GLU A 1 89 ? 22.718 47.626 -9.706 1.00 61.75 89 GLU A CA 1
ATOM 690 C C . GLU A 1 89 ? 22.923 49.142 -9.549 1.00 61.75 89 GLU A C 1
ATOM 692 O O . GLU A 1 89 ? 22.428 49.905 -10.382 1.00 61.75 89 GLU A O 1
ATOM 697 N N . PRO A 1 90 ? 23.641 49.618 -8.518 1.00 49.38 90 PRO A N 1
ATOM 698 C CA . PRO A 1 90 ? 24.127 50.986 -8.525 1.00 49.38 90 PRO A CA 1
ATOM 699 C C . PRO A 1 90 ? 25.272 51.109 -9.540 1.00 49.38 90 PRO A C 1
ATOM 701 O O . PRO A 1 90 ? 26.240 50.352 -9.483 1.00 49.38 90 PRO A O 1
ATOM 704 N N . ASP A 1 91 ? 25.143 52.074 -10.454 1.00 51.34 91 ASP A N 1
ATOM 705 C CA . ASP A 1 91 ? 26.210 52.536 -11.341 1.00 51.34 91 ASP A CA 1
ATOM 706 C C . ASP A 1 91 ? 27.459 52.892 -10.516 1.00 51.34 91 ASP A C 1
ATOM 708 O O . ASP A 1 91 ? 27.466 53.889 -9.793 1.00 51.34 91 ASP A O 1
ATOM 712 N N . GLU A 1 92 ? 28.523 52.098 -10.635 1.00 48.03 92 GLU A N 1
ATOM 713 C CA . GLU A 1 92 ? 29.852 52.473 -10.153 1.00 48.03 92 GLU A CA 1
ATOM 714 C C . GLU A 1 92 ? 30.757 52.708 -11.361 1.00 48.03 92 GLU A C 1
ATOM 716 O O . GLU A 1 92 ? 30.926 51.888 -12.268 1.00 48.03 92 GLU A O 1
ATOM 721 N N . GLU A 1 93 ? 31.258 53.929 -11.376 1.00 43.50 93 GLU A N 1
ATOM 722 C CA . GLU A 1 93 ? 31.876 54.610 -12.486 1.00 43.50 93 GLU A CA 1
ATOM 723 C C . GLU A 1 93 ? 33.282 54.053 -12.747 1.00 43.50 93 GLU A C 1
ATOM 725 O O . GLU A 1 93 ? 34.016 53.635 -11.855 1.00 43.50 93 GLU A O 1
ATOM 730 N N . SER A 1 94 ? 33.653 54.039 -14.019 1.00 53.94 94 SER A N 1
ATOM 731 C CA . SER A 1 94 ? 34.936 53.580 -14.540 1.00 53.94 94 SER A CA 1
ATOM 732 C C . SER A 1 94 ? 36.143 54.326 -13.961 1.00 53.94 94 SER A C 1
ATOM 734 O O . SER A 1 94 ? 36.261 55.520 -14.224 1.00 53.94 94 SER A O 1
ATOM 736 N N . GLU A 1 95 ? 37.112 53.614 -13.371 1.00 40.06 95 GLU A N 1
ATOM 737 C CA . GLU A 1 95 ? 38.519 54.044 -13.300 1.00 40.06 95 GLU A CA 1
ATOM 738 C C . GLU A 1 95 ? 39.487 52.855 -13.502 1.00 40.06 95 GLU A C 1
ATOM 740 O O . GLU A 1 95 ? 39.242 51.727 -13.083 1.00 40.06 95 GLU A O 1
ATOM 745 N N . SER A 1 96 ? 40.558 53.134 -14.247 1.00 45.47 96 SER A N 1
ATOM 746 C CA . SER A 1 96 ? 41.682 52.284 -14.674 1.00 45.47 96 SER A CA 1
ATOM 747 C C . SER A 1 96 ? 42.455 51.650 -13.491 1.00 45.47 96 SER A C 1
ATOM 749 O O . SER A 1 96 ? 42.296 52.081 -12.361 1.00 45.47 96 SER A O 1
ATOM 751 N N . GLU A 1 97 ? 43.300 50.620 -13.626 1.00 40.66 97 GLU A N 1
ATOM 752 C CA . GLU A 1 97 ? 44.690 50.637 -14.124 1.00 40.66 97 GLU A CA 1
ATOM 753 C C . GLU A 1 97 ? 45.298 49.212 -13.982 1.00 40.66 97 GLU A C 1
ATOM 755 O O . GLU A 1 97 ? 44.910 48.435 -13.115 1.00 40.66 97 GLU A O 1
ATOM 760 N N . ASP A 1 98 ? 46.257 48.890 -14.852 1.00 48.72 98 ASP A N 1
ATOM 761 C CA . ASP A 1 98 ? 47.124 47.697 -14.906 1.00 48.72 98 ASP A CA 1
ATOM 762 C C . ASP A 1 98 ? 47.729 47.266 -13.543 1.00 48.72 98 ASP A C 1
ATOM 764 O O . ASP A 1 98 ? 48.261 48.124 -12.843 1.00 48.72 98 ASP A O 1
ATOM 768 N N . THR A 1 99 ? 47.750 45.960 -13.199 1.00 41.22 99 THR A N 1
ATOM 769 C CA . THR A 1 99 ? 48.917 45.246 -12.596 1.00 41.22 99 THR A CA 1
ATOM 770 C C . THR A 1 99 ? 48.660 43.756 -12.255 1.00 41.22 99 THR A C 1
ATOM 772 O O . THR A 1 99 ? 47.815 43.421 -11.439 1.00 41.22 99 THR A O 1
ATOM 775 N N . GLN A 1 100 ? 49.472 42.888 -12.875 1.00 44.34 100 GLN A N 1
ATOM 776 C CA . GLN A 1 100 ? 50.166 41.686 -12.353 1.00 44.34 100 GLN A CA 1
ATOM 777 C C . GLN A 1 100 ? 49.426 40.537 -11.621 1.00 44.34 100 GLN A C 1
ATOM 779 O O . GLN A 1 100 ? 48.982 40.654 -10.488 1.00 44.34 100 GLN A O 1
ATOM 784 N N . ASP A 1 101 ? 49.436 39.387 -12.309 1.00 49.91 101 ASP A N 1
ATOM 785 C CA . ASP A 1 101 ? 49.971 38.059 -11.927 1.00 49.91 101 ASP A CA 1
ATOM 786 C C . ASP A 1 101 ? 50.438 37.788 -10.471 1.00 49.91 101 ASP A C 1
ATOM 788 O O . ASP A 1 101 ? 51.118 38.606 -9.856 1.00 49.91 101 ASP A O 1
ATOM 792 N N . ASP A 1 102 ? 50.181 36.537 -10.052 1.00 47.56 102 ASP A N 1
ATOM 793 C CA . ASP A 1 102 ? 50.636 35.781 -8.866 1.00 47.56 102 ASP A CA 1
ATOM 794 C C . ASP A 1 102 ? 49.998 36.043 -7.477 1.00 47.56 102 ASP A C 1
ATOM 796 O O . ASP A 1 102 ? 50.249 37.054 -6.827 1.00 47.56 102 ASP A O 1
ATOM 800 N N . GLY A 1 103 ? 49.337 35.008 -6.922 1.00 39.56 103 GLY A N 1
ATOM 801 C CA . GLY A 1 103 ? 49.407 34.734 -5.474 1.00 39.56 103 GLY A CA 1
ATOM 802 C C . GLY A 1 103 ? 48.120 34.344 -4.731 1.00 39.56 103 GLY A C 1
ATOM 803 O O . GLY A 1 103 ? 47.370 35.198 -4.286 1.00 39.56 103 GLY A O 1
ATOM 804 N N . ASP A 1 104 ? 47.968 33.037 -4.501 1.00 43.19 104 ASP A N 1
ATOM 805 C CA . ASP A 1 104 ? 47.682 32.422 -3.187 1.00 43.19 104 ASP A CA 1
ATOM 806 C C . ASP A 1 104 ? 46.383 32.777 -2.406 1.00 43.19 104 ASP A C 1
ATOM 808 O O . ASP A 1 104 ? 46.314 33.700 -1.602 1.00 43.19 104 ASP A O 1
ATOM 812 N N . ASN A 1 105 ? 45.357 31.948 -2.624 1.00 46.56 105 ASN A N 1
ATOM 813 C CA . ASN A 1 105 ? 44.645 31.142 -1.614 1.00 46.56 105 ASN A CA 1
ATOM 814 C C . ASN A 1 105 ? 44.412 31.713 -0.186 1.00 46.56 105 ASN A C 1
ATOM 816 O O . ASN A 1 105 ? 45.306 31.731 0.655 1.00 46.56 105 ASN A O 1
ATOM 820 N N . SER A 1 106 ? 43.150 32.009 0.151 1.00 47.75 106 SER A N 1
ATOM 821 C CA . SER A 1 106 ? 42.496 31.546 1.399 1.00 47.75 106 SER A CA 1
ATOM 822 C C . SER A 1 106 ? 41.030 31.993 1.434 1.00 47.75 106 SER A C 1
ATOM 824 O O . SER A 1 106 ? 40.663 33.011 2.013 1.00 47.75 106 SER A O 1
ATOM 826 N N . VAL A 1 107 ? 40.157 31.216 0.793 1.00 54.12 107 VAL A N 1
ATOM 827 C CA . VAL A 1 107 ? 38.764 31.142 1.244 1.00 54.12 107 VAL A CA 1
ATOM 828 C C . VAL A 1 107 ? 38.788 30.143 2.394 1.00 54.12 107 VAL A C 1
ATOM 830 O O . VAL A 1 107 ? 39.168 28.997 2.175 1.00 54.12 107 VAL A O 1
ATOM 833 N N . ASP A 1 108 ? 38.475 30.588 3.613 1.00 57.56 108 ASP A N 1
ATOM 834 C CA . ASP A 1 108 ? 38.291 29.722 4.782 1.00 57.56 108 ASP A CA 1
ATOM 835 C C . ASP A 1 108 ? 37.209 28.676 4.471 1.00 57.56 108 ASP A C 1
ATOM 837 O O . ASP A 1 108 ? 36.002 28.906 4.582 1.00 57.56 108 ASP A O 1
ATOM 841 N N . GLU A 1 109 ? 37.666 27.527 3.990 1.00 60.09 109 GLU A N 1
ATOM 842 C CA . GLU A 1 109 ? 36.854 26.397 3.586 1.00 60.09 109 GLU A CA 1
ATOM 843 C C . GLU A 1 109 ? 36.568 25.571 4.842 1.00 60.09 109 GLU A C 1
ATOM 845 O O . GLU A 1 109 ? 37.448 24.932 5.418 1.00 60.09 109 GLU A O 1
ATOM 850 N N . TYR A 1 110 ? 35.328 25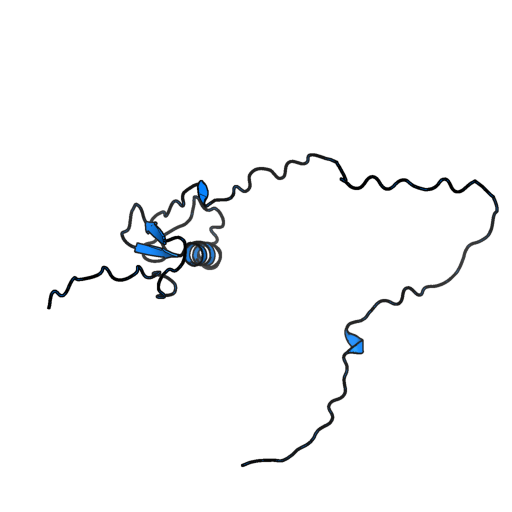.641 5.327 1.00 67.44 110 TYR A N 1
ATOM 851 C CA . TYR A 1 110 ? 34.893 24.880 6.495 1.00 67.44 110 TYR A CA 1
ATOM 852 C C . TYR A 1 110 ? 35.049 23.377 6.230 1.00 67.44 110 TYR A C 1
ATOM 854 O O . TYR A 1 110 ? 34.308 22.788 5.438 1.00 67.44 110 TYR A O 1
ATOM 862 N N . HIS A 1 111 ? 35.985 22.733 6.927 1.00 68.31 111 HIS A N 1
ATOM 863 C CA . HIS A 1 111 ? 36.207 21.296 6.832 1.00 68.31 111 HIS A CA 1
ATOM 864 C C . HIS A 1 111 ? 35.576 20.573 8.027 1.00 68.31 111 HIS A C 1
ATOM 866 O O . HIS A 1 111 ? 35.788 20.916 9.185 1.00 68.31 111 HIS A O 1
ATOM 872 N N . ALA A 1 112 ? 34.854 19.481 7.758 1.00 55.91 112 ALA A N 1
ATOM 873 C CA . ALA A 1 112 ? 34.198 18.638 8.770 1.00 55.91 112 ALA A CA 1
ATOM 874 C C . ALA A 1 112 ? 35.157 17.967 9.791 1.00 55.91 112 ALA A C 1
ATOM 876 O O . ALA A 1 112 ? 34.719 17.213 10.658 1.00 55.91 112 ALA A O 1
ATOM 877 N N . SER A 1 113 ? 36.458 18.243 9.699 1.00 59.94 113 SER A N 1
ATOM 878 C CA . SER A 1 113 ? 37.521 17.802 10.605 1.00 59.94 113 SER A CA 1
ATOM 879 C C . SER A 1 113 ? 37.628 18.652 11.882 1.00 59.94 113 SER A C 1
ATOM 881 O O . SER A 1 113 ? 38.277 18.220 12.835 1.00 59.94 113 SER A O 1
ATOM 883 N N . ASP A 1 114 ? 36.975 19.820 11.931 1.00 59.97 114 ASP A N 1
ATOM 884 C CA . ASP A 1 114 ? 36.947 20.717 13.102 1.00 59.97 114 ASP A CA 1
ATOM 885 C C . ASP A 1 114 ? 36.093 20.179 14.265 1.00 59.97 114 ASP A C 1
ATOM 887 O O . ASP A 1 114 ? 36.104 20.717 15.370 1.00 59.97 114 ASP A O 1
ATOM 891 N N . PHE A 1 115 ? 35.380 19.071 14.045 1.00 62.09 115 PHE A N 1
ATOM 892 C CA . PHE A 1 115 ? 34.559 18.392 15.050 1.00 62.09 115 PHE A CA 1
ATOM 893 C C . PHE A 1 115 ? 35.269 17.232 15.763 1.00 62.09 115 PHE A C 1
ATOM 895 O O . PHE A 1 115 ? 34.618 16.350 16.322 1.00 62.09 115 PHE A O 1
ATOM 902 N N . ASN A 1 116 ? 36.601 17.244 15.832 1.00 61.72 116 ASN A N 1
ATOM 903 C CA . ASN A 1 116 ? 37.321 16.403 16.790 1.00 61.72 116 ASN A CA 1
ATOM 904 C C . ASN A 1 116 ? 37.256 17.032 18.193 1.00 61.72 116 ASN A C 1
ATOM 906 O O . ASN A 1 116 ? 38.249 17.531 18.717 1.00 61.72 116 ASN A O 1
ATOM 910 N N . SER A 1 117 ? 36.073 17.012 18.814 1.00 54.78 117 SER A N 1
ATOM 911 C CA . SER A 1 117 ? 35.968 17.220 20.261 1.00 54.78 117 SER A CA 1
ATOM 912 C C . SER A 1 117 ? 36.475 15.961 20.952 1.00 54.78 117 SER A C 1
ATOM 914 O O . SER A 1 117 ? 35.808 14.927 20.959 1.00 54.78 117 SER A O 1
ATOM 916 N N . SER A 1 118 ? 37.703 16.060 21.456 1.00 56.56 118 SER A N 1
ATOM 917 C CA . SER A 1 118 ? 38.396 15.062 22.259 1.00 56.56 118 SER A CA 1
ATOM 918 C C . SER A 1 118 ? 37.477 14.379 23.269 1.00 56.56 118 SER A C 1
ATOM 920 O O . SER A 1 118 ? 36.787 15.028 24.052 1.00 56.56 118 SER A O 1
ATOM 922 N N . THR A 1 119 ? 37.522 13.052 23.257 1.00 56.12 119 THR A N 1
ATOM 923 C CA . THR A 1 119 ? 37.049 12.170 24.318 1.00 56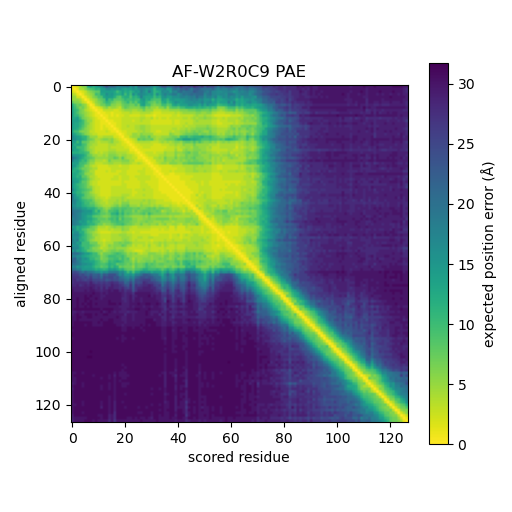.12 119 THR A CA 1
ATOM 924 C C . THR A 1 119 ? 37.735 12.548 25.633 1.00 56.12 119 THR A C 1
ATOM 926 O O . THR A 1 119 ? 38.928 12.287 25.782 1.00 56.12 119 THR A O 1
ATOM 929 N N . ASP A 1 120 ? 37.001 13.136 26.576 1.00 54.38 120 ASP A N 1
ATOM 930 C CA . ASP A 1 120 ? 37.381 13.113 27.989 1.00 54.38 120 ASP A CA 1
ATOM 931 C C . ASP A 1 120 ? 36.484 12.097 28.698 1.00 54.38 120 ASP A C 1
ATOM 933 O O . ASP A 1 120 ? 35.253 12.172 28.672 1.00 54.38 120 ASP A O 1
ATOM 937 N N . SER A 1 121 ? 37.146 11.071 29.216 1.00 55.31 121 SER A N 1
ATOM 938 C CA . SER A 1 121 ? 36.588 9.935 29.929 1.00 55.31 121 SER A CA 1
ATOM 939 C C . SER A 1 121 ? 36.282 10.337 31.370 1.00 55.31 121 SER A C 1
ATOM 941 O O . SER A 1 121 ? 37.200 10.724 32.084 1.00 55.31 121 SER A O 1
ATOM 943 N N . ASP A 1 122 ? 35.047 10.148 31.833 1.00 58.41 122 ASP A N 1
ATOM 944 C CA . ASP A 1 122 ? 34.777 9.983 33.265 1.00 58.41 122 ASP A CA 1
ATOM 945 C C . ASP A 1 122 ? 34.045 8.652 33.462 1.00 58.41 122 ASP A C 1
ATOM 947 O O . ASP A 1 122 ? 32.886 8.463 33.079 1.00 58.41 122 ASP A O 1
ATOM 951 N N . GLU A 1 123 ? 34.812 7.690 33.967 1.00 60.16 123 GLU A N 1
ATOM 952 C CA . GLU A 1 123 ? 34.363 6.399 34.465 1.00 60.16 123 GLU A CA 1
ATOM 953 C C . GLU A 1 123 ? 33.564 6.558 35.773 1.00 60.16 123 GLU A C 1
ATOM 955 O O . GLU A 1 123 ? 33.751 7.495 36.544 1.00 60.16 123 GLU A O 1
ATOM 960 N N . ASP A 1 124 ? 32.726 5.548 36.022 1.00 60.16 124 ASP A N 1
ATOM 961 C CA . ASP A 1 124 ? 32.098 5.167 37.292 1.00 60.16 124 ASP A CA 1
ATOM 962 C C . ASP A 1 124 ? 30.864 5.934 37.804 1.00 60.16 124 ASP A C 1
ATOM 964 O O . ASP A 1 124 ? 30.931 6.810 38.665 1.00 60.16 124 ASP A O 1
ATOM 968 N N . TYR A 1 125 ? 29.685 5.394 37.464 1.00 49.56 125 TYR A N 1
ATOM 969 C CA . TYR A 1 125 ? 28.764 4.955 38.520 1.00 49.56 125 TYR A CA 1
ATOM 970 C C . TYR A 1 125 ? 27.859 3.808 38.049 1.00 49.56 125 TYR A C 1
ATOM 972 O O . TYR A 1 125 ? 27.092 3.941 37.095 1.00 49.56 125 TYR A O 1
ATOM 980 N N . ALA A 1 126 ? 27.915 2.685 38.757 1.00 52.97 126 ALA A N 1
ATOM 981 C CA . ALA A 1 126 ? 26.909 1.632 38.715 1.00 52.97 126 ALA A CA 1
ATOM 982 C C . ALA A 1 126 ? 26.715 1.078 40.133 1.00 52.97 126 ALA A C 1
ATOM 984 O O . ALA A 1 126 ? 27.707 0.923 40.849 1.00 52.97 126 ALA A O 1
ATOM 985 N N . PRO A 1 127 ? 25.530 0.538 40.450 1.00 63.28 127 PRO A N 1
ATOM 986 C CA . PRO A 1 127 ? 24.197 1.153 40.483 1.00 63.28 127 PRO A CA 1
ATOM 987 C C . PRO A 1 127 ? 23.919 1.997 41.745 1.00 63.28 127 PRO A C 1
ATOM 989 O O . PRO A 1 127 ? 24.573 1.774 42.788 1.00 63.28 127 PRO A O 1
#

Foldseek 3Di:
DDDDDDDDAAAAPQPRHRAPDDWAAAPVHRGTHHPVSQQVCCCPPVVDNDQQQTADPPPRHGGRDPVVVVPDPPDPPPDDDDDPDPDDDPDDDDDDDDDDDDDDDDDPDDDPVVPCPDDDDDDDDDD

Organism: Phytophthora nicotianae (strain INRA-310) (NCBI:txid761204)

Solvent-accessible surface area (backbone atoms only — not comparable to full-atom values): 9098 Å² total; per-residue (Å²): 137,87,87,76,90,72,84,76,78,61,45,15,75,84,80,70,41,71,58,88,72,67,78,42,68,35,89,83,40,98,52,40,34,31,57,69,58,47,51,52,47,23,40,74,76,68,66,34,78,50,59,76,65,26,47,38,92,88,74,69,43,70,28,73,58,61,66,91,77,46,78,66,96,72,66,94,65,91,68,81,88,78,77,94,68,86,74,83,77,80,90,77,79,92,77,87,81,93,82,80,86,89,82,83,90,82,78,89,71,88,56,89,74,80,72,72,74,74,89,78,87,80,83,88,88,81,135